Protein AF-A0A1Z3LTH1-F1 (afdb_monomer_lite)

Secondary structure (DSSP, 8-state):
------------HHHHHHHHHHH-SSHHHHHHHHHHHHHHHHHGGGS-HHHHHHHHHHHHHHS--TT------------------

pLDDT: mean 78.48, std 16.59, range [44.5, 95.5]

Structure (mmCIF, N/CA/C/O backbone):
data_AF-A0A1Z3LTH1-F1
#
_entry.id   AF-A0A1Z3LTH1-F1
#
loop_
_atom_site.group_PDB
_atom_site.id
_atom_site.type_symbol
_atom_site.label_atom_id
_atom_site.label_alt_id
_atom_site.label_comp_id
_atom_site.label_asym_id
_atom_site.label_entity_id
_atom_site.label_seq_id
_atom_site.pdbx_PDB_ins_code
_atom_site.Cartn_x
_atom_site.Cartn_y
_atom_site.Cartn_z
_atom_site.occupancy
_atom_site.B_iso_or_equiv
_atom_site.auth_seq_id
_atom_site.auth_comp_id
_atom_site.auth_asym_id
_atom_site.auth_atom_id
_atom_site.pdbx_PDB_model_num
ATOM 1 N N . MET A 1 1 ? 19.781 -32.088 -2.435 1.00 44.50 1 MET A N 1
ATOM 2 C CA . MET A 1 1 ? 18.336 -31.846 -2.622 1.00 44.50 1 MET A CA 1
ATOM 3 C C . MET A 1 1 ? 18.197 -30.571 -3.434 1.00 44.50 1 MET A C 1
ATOM 5 O O . MET A 1 1 ? 18.684 -29.553 -2.949 1.00 44.50 1 MET A O 1
ATOM 9 N N . PRO A 1 2 ? 17.663 -30.599 -4.667 1.00 51.78 2 PRO A N 1
ATOM 10 C CA . PRO A 1 2 ? 17.392 -29.360 -5.377 1.00 51.78 2 PRO A CA 1
ATOM 11 C C . PRO A 1 2 ? 16.306 -28.642 -4.579 1.00 51.78 2 PRO A C 1
ATOM 13 O O . PRO A 1 2 ? 15.248 -29.212 -4.318 1.00 51.78 2 PRO A O 1
ATOM 16 N N . GLN A 1 3 ? 16.610 -27.444 -4.089 1.00 61.22 3 GLN A N 1
ATOM 17 C CA . GLN A 1 3 ? 15.607 -26.640 -3.414 1.00 61.22 3 GLN A CA 1
ATOM 18 C C . GLN A 1 3 ? 14.585 -26.267 -4.476 1.00 61.22 3 GLN A C 1
ATOM 20 O O . GLN A 1 3 ? 14.902 -25.542 -5.418 1.00 61.22 3 GLN A O 1
ATOM 25 N N . THR A 1 4 ? 13.385 -26.830 -4.368 1.00 52.44 4 THR A N 1
ATOM 26 C CA . THR A 1 4 ? 12.223 -26.346 -5.096 1.00 52.44 4 THR A CA 1
ATOM 27 C C . THR A 1 4 ? 12.102 -24.881 -4.706 1.00 52.44 4 THR A C 1
ATOM 29 O O . THR A 1 4 ? 11.689 -24.578 -3.590 1.00 52.44 4 THR A O 1
ATOM 32 N N . LEU A 1 5 ? 12.572 -23.976 -5.570 1.00 57.78 5 LEU A N 1
ATOM 33 C CA . LEU A 1 5 ? 12.323 -22.549 -5.436 1.00 57.78 5 LEU A CA 1
ATOM 34 C C . LEU A 1 5 ? 10.806 -22.420 -5.445 1.00 57.78 5 LEU A C 1
ATOM 36 O O . LEU A 1 5 ? 10.183 -22.501 -6.505 1.00 57.78 5 LEU A O 1
ATOM 40 N N . ALA A 1 6 ? 10.216 -22.356 -4.252 1.00 58.00 6 ALA A N 1
ATOM 41 C CA . ALA A 1 6 ? 8.799 -22.142 -4.079 1.00 58.00 6 ALA A CA 1
ATOM 42 C C . ALA A 1 6 ? 8.499 -20.861 -4.848 1.00 58.00 6 ALA A C 1
ATOM 44 O O . ALA A 1 6 ? 9.005 -19.792 -4.504 1.00 58.00 6 ALA A O 1
ATOM 45 N N . ARG A 1 7 ? 7.781 -20.992 -5.969 1.00 56.28 7 ARG A N 1
ATOM 46 C CA . ARG A 1 7 ? 7.334 -19.826 -6.715 1.00 56.28 7 ARG A CA 1
ATOM 47 C C . ARG A 1 7 ? 6.482 -19.038 -5.741 1.00 56.28 7 ARG A C 1
ATOM 49 O O . ARG A 1 7 ? 5.450 -19.537 -5.296 1.00 56.28 7 ARG A O 1
ATOM 56 N N . LEU A 1 8 ? 6.961 -17.853 -5.375 1.00 56.69 8 LEU A N 1
ATOM 57 C CA . LEU A 1 8 ? 6.140 -16.902 -4.650 1.00 56.69 8 LEU A CA 1
ATOM 58 C C . LEU A 1 8 ? 4.847 -16.732 -5.455 1.00 56.69 8 LEU A C 1
ATOM 60 O O . LEU A 1 8 ? 4.920 -16.676 -6.691 1.00 56.69 8 LEU A O 1
ATOM 64 N N . PRO A 1 9 ? 3.679 -16.732 -4.794 1.00 63.22 9 PRO A N 1
ATOM 65 C CA . PRO A 1 9 ? 2.425 -16.511 -5.488 1.00 63.22 9 PRO A CA 1
ATOM 66 C C . PRO A 1 9 ? 2.534 -15.205 -6.273 1.00 63.22 9 PRO A C 1
ATOM 68 O O . PRO A 1 9 ? 3.035 -14.198 -5.769 1.00 63.22 9 PRO A O 1
ATOM 71 N N . SER A 1 10 ? 2.134 -15.248 -7.541 1.00 71.75 10 SER A N 1
ATOM 72 C CA . SER A 1 10 ? 2.028 -14.048 -8.359 1.00 71.75 10 SER A CA 1
ATOM 73 C C . SER A 1 10 ? 0.879 -13.219 -7.802 1.00 71.75 10 SER A C 1
ATOM 75 O O . SER A 1 10 ? -0.273 -13.550 -8.060 1.00 71.75 10 SER A O 1
ATOM 77 N N . LEU A 1 11 ? 1.208 -12.204 -7.009 1.00 82.31 11 LEU A N 1
ATOM 78 C CA . LEU A 1 11 ? 0.235 -11.300 -6.412 1.00 82.31 11 LEU A CA 1
ATOM 79 C C . LEU A 1 11 ? -0.061 -10.154 -7.384 1.00 82.31 11 LEU A C 1
ATOM 81 O O . LEU A 1 11 ? 0.870 -9.504 -7.876 1.00 82.31 11 LEU A O 1
ATOM 85 N N . THR A 1 12 ? -1.334 -9.897 -7.667 1.00 89.94 12 THR A N 1
ATOM 86 C CA . THR A 1 12 ? -1.750 -8.705 -8.414 1.00 89.94 12 THR A CA 1
ATOM 87 C C . THR A 1 12 ? -1.799 -7.482 -7.496 1.00 89.94 12 THR A C 1
ATOM 89 O O . THR A 1 12 ? -1.821 -7.585 -6.270 1.00 89.94 12 THR A O 1
ATOM 92 N N . TRP A 1 13 ? -1.833 -6.288 -8.089 1.00 90.56 13 TRP A N 1
ATOM 93 C CA . TRP A 1 13 ? -2.045 -5.060 -7.319 1.00 90.56 13 TRP A CA 1
ATOM 94 C C . TRP A 1 13 ? -3.405 -5.041 -6.617 1.00 90.56 13 TRP A C 1
ATOM 96 O O . TRP A 1 13 ? -3.488 -4.571 -5.492 1.00 90.56 13 TRP A O 1
ATOM 106 N N . GLU A 1 14 ? -4.442 -5.597 -7.244 1.00 91.31 14 GLU A N 1
ATOM 107 C CA . GLU A 1 14 ? -5.790 -5.686 -6.666 1.00 91.31 14 GLU A CA 1
ATOM 108 C C . GLU A 1 14 ? -5.815 -6.610 -5.441 1.00 91.31 14 GLU A C 1
ATOM 110 O O . GLU A 1 14 ? -6.402 -6.272 -4.416 1.00 91.31 14 GLU A O 1
ATOM 115 N N . GLU A 1 15 ? -5.122 -7.750 -5.508 1.00 92.06 15 GLU A N 1
ATOM 116 C CA . GLU A 1 15 ? -4.971 -8.655 -4.364 1.00 92.06 15 GLU A CA 1
ATOM 117 C C . GLU A 1 15 ? -4.166 -8.002 -3.235 1.00 92.06 15 GLU A C 1
ATOM 119 O O . GLU A 1 15 ? -4.487 -8.170 -2.060 1.00 92.06 15 GLU A O 1
ATOM 124 N N . MET A 1 16 ? -3.141 -7.217 -3.577 1.00 91.31 16 MET A N 1
ATOM 125 C CA . MET A 1 16 ? -2.379 -6.452 -2.592 1.00 91.31 16 MET A CA 1
ATOM 126 C C . MET A 1 16 ? -3.252 -5.395 -1.909 1.00 91.31 16 MET A C 1
ATOM 128 O O . MET A 1 16 ? -3.254 -5.312 -0.686 1.00 91.31 16 MET A O 1
ATOM 132 N N . GLU A 1 17 ? -4.027 -4.625 -2.670 1.00 92.44 17 GLU A N 1
ATOM 133 C CA . 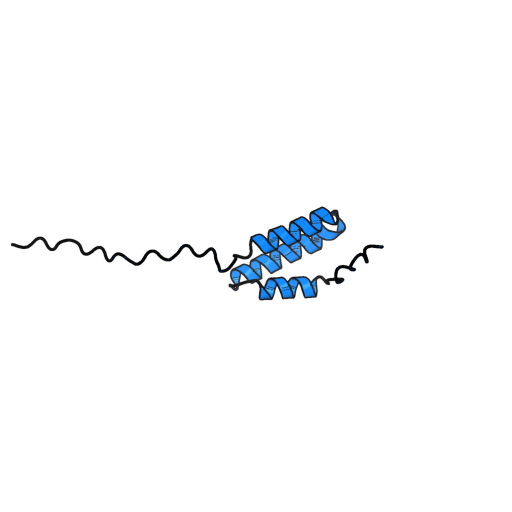GLU A 1 17 ? -4.972 -3.643 -2.128 1.00 92.44 17 GLU A CA 1
ATOM 134 C C . GLU A 1 17 ? -5.971 -4.302 -1.160 1.00 92.44 17 GLU A C 1
ATOM 136 O O . GLU A 1 17 ? -6.169 -3.781 -0.063 1.00 92.44 17 GLU A O 1
ATOM 141 N N . ALA A 1 18 ? -6.507 -5.481 -1.499 1.00 92.12 18 ALA A N 1
ATOM 142 C CA . ALA A 1 18 ? -7.396 -6.245 -0.619 1.00 92.12 18 ALA A CA 1
ATOM 143 C C . ALA A 1 18 ? -6.713 -6.693 0.688 1.00 92.12 18 ALA A C 1
ATOM 145 O O . ALA A 1 18 ? -7.287 -6.546 1.764 1.00 92.12 18 ALA A O 1
ATOM 146 N N . ILE A 1 19 ? -5.465 -7.173 0.631 1.00 91.69 19 ILE A N 1
ATOM 147 C CA . ILE A 1 19 ? -4.713 -7.559 1.839 1.00 91.69 19 ILE A CA 1
ATOM 148 C C . ILE A 1 19 ? -4.528 -6.356 2.773 1.00 91.69 19 ILE A C 1
ATOM 150 O O . ILE A 1 19 ? -4.711 -6.466 3.984 1.00 91.69 19 ILE A O 1
ATOM 154 N N . PHE A 1 20 ? -4.168 -5.194 2.231 1.00 91.81 20 PHE A N 1
ATOM 155 C CA . PHE A 1 20 ? -3.996 -3.986 3.039 1.00 91.81 20 PHE A CA 1
ATOM 156 C C . PHE A 1 20 ? -5.323 -3.445 3.586 1.00 91.81 20 PHE A C 1
ATOM 158 O O . PHE A 1 20 ? -5.339 -2.891 4.687 1.00 91.81 20 PHE A O 1
ATOM 165 N N . ASP A 1 21 ? -6.421 -3.635 2.853 1.00 90.75 21 ASP A N 1
ATOM 166 C CA . ASP A 1 21 ? -7.776 -3.325 3.312 1.00 90.75 21 ASP A CA 1
ATOM 167 C C . ASP A 1 21 ? -8.172 -4.158 4.541 1.00 90.75 21 ASP A C 1
ATOM 169 O O . ASP A 1 21 ? -8.696 -3.615 5.518 1.00 90.75 21 ASP A O 1
ATOM 173 N N . GLU A 1 22 ? -7.852 -5.456 4.521 1.00 90.62 22 GLU A N 1
ATOM 174 C CA . GLU A 1 22 ? -8.084 -6.391 5.629 1.00 90.62 22 GLU A CA 1
ATOM 175 C C . GLU A 1 22 ? -7.179 -6.121 6.841 1.00 90.62 22 GLU A C 1
ATOM 177 O O . GLU A 1 22 ? -7.596 -6.313 7.986 1.00 90.62 22 GLU A O 1
ATOM 182 N N . LEU A 1 23 ? -5.942 -5.668 6.610 1.00 88.50 23 LEU A N 1
ATOM 183 C CA . LEU A 1 23 ? -4.985 -5.347 7.676 1.00 88.50 23 LEU A CA 1
ATOM 184 C C . LEU A 1 23 ? -5.299 -4.025 8.394 1.00 88.50 23 LEU A C 1
ATOM 186 O O . LEU A 1 23 ? -4.867 -3.826 9.532 1.00 88.50 23 LEU A O 1
ATOM 190 N N . ALA A 1 24 ? -6.022 -3.107 7.753 1.00 89.88 24 ALA A N 1
ATOM 191 C CA . ALA A 1 24 ? -6.354 -1.815 8.334 1.00 89.88 24 ALA A CA 1
ATOM 192 C C . ALA A 1 24 ? -7.407 -1.942 9.451 1.00 89.88 24 ALA A C 1
ATOM 194 O O . ALA A 1 24 ? -8.533 -2.390 9.240 1.00 89.88 24 ALA A O 1
ATOM 195 N N . ALA A 1 25 ? -7.081 -1.453 10.650 1.00 88.25 25 ALA A N 1
ATOM 196 C CA . ALA A 1 25 ? -7.995 -1.450 11.793 1.00 88.25 25 ALA A CA 1
ATOM 197 C C . ALA A 1 25 ? -8.974 -0.260 11.786 1.00 88.25 25 ALA A C 1
ATOM 199 O O . ALA A 1 25 ? -9.994 -0.289 12.478 1.00 88.25 25 ALA A O 1
ATOM 200 N N . THR A 1 26 ? -8.670 0.808 11.041 1.00 89.06 26 THR A N 1
ATOM 201 C CA . THR A 1 26 ? -9.523 2.001 10.923 1.00 89.06 26 THR A CA 1
ATOM 202 C C . THR A 1 26 ? -9.684 2.439 9.470 1.00 89.06 26 THR A C 1
ATOM 204 O O . THR A 1 26 ? -8.846 2.149 8.618 1.00 89.06 26 THR A O 1
ATOM 207 N N . ASN A 1 27 ? -10.744 3.204 9.189 1.00 89.56 27 ASN A N 1
ATOM 208 C CA . ASN A 1 27 ? -10.950 3.803 7.867 1.00 89.56 27 ASN A CA 1
ATOM 209 C C . ASN A 1 27 ? -9.787 4.734 7.474 1.00 89.56 27 ASN A C 1
ATOM 211 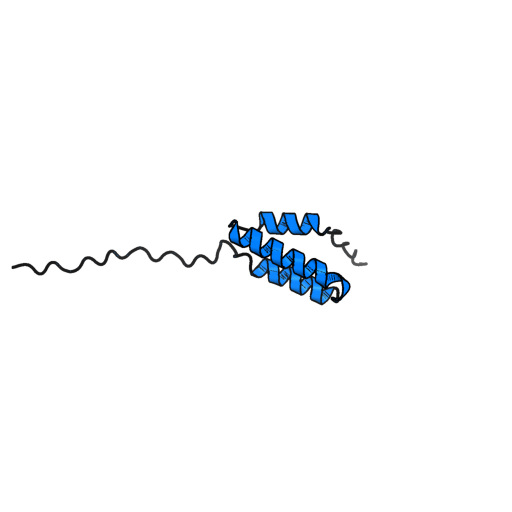O O . ASN A 1 27 ? -9.368 4.740 6.327 1.00 89.56 27 ASN A O 1
ATOM 215 N N . GLU A 1 28 ? -9.214 5.467 8.433 1.00 89.38 28 GLU A N 1
ATOM 216 C CA . GLU A 1 28 ? -8.061 6.345 8.188 1.00 89.38 28 GLU A CA 1
ATOM 217 C C . GLU A 1 28 ? -6.820 5.556 7.747 1.00 89.38 28 GLU A C 1
ATOM 219 O O . GLU A 1 28 ? -6.111 5.975 6.833 1.00 89.38 28 GLU A O 1
ATOM 224 N N . GLN A 1 29 ? -6.580 4.394 8.363 1.00 89.50 29 GLN A N 1
ATOM 225 C CA . GLN A 1 29 ? -5.486 3.492 7.996 1.00 89.50 29 GLN A CA 1
ATOM 226 C C . GLN A 1 29 ? -5.701 2.873 6.621 1.00 89.50 29 GLN A C 1
ATOM 228 O O . GLN A 1 29 ? -4.761 2.818 5.833 1.00 89.50 29 GLN A O 1
ATOM 233 N N . ARG A 1 30 ? -6.936 2.463 6.315 1.00 91.06 30 ARG A N 1
ATOM 234 C CA . ARG A 1 30 ? -7.322 1.973 4.989 1.00 91.06 30 ARG A CA 1
ATOM 235 C C . ARG A 1 30 ? -7.043 3.025 3.921 1.00 91.06 30 ARG A C 1
ATOM 237 O O . ARG A 1 30 ? -6.351 2.745 2.945 1.00 91.06 30 ARG A O 1
ATOM 244 N N . ASP A 1 31 ? -7.509 4.252 4.138 1.00 92.00 31 ASP A N 1
ATOM 245 C CA . ASP A 1 31 ? -7.295 5.354 3.202 1.00 92.00 31 ASP A CA 1
ATOM 246 C C . ASP A 1 31 ? -5.802 5.678 3.047 1.00 92.00 31 ASP A C 1
ATOM 248 O O . ASP A 1 31 ? -5.331 6.003 1.956 1.00 92.00 31 ASP A O 1
ATOM 252 N N . GLN A 1 32 ? -5.033 5.604 4.137 1.00 91.25 32 GLN A N 1
ATOM 253 C CA . GLN A 1 32 ? -3.588 5.807 4.105 1.00 91.25 32 GLN A CA 1
ATOM 254 C C . GLN A 1 32 ? -2.868 4.696 3.331 1.00 91.25 32 GLN A C 1
ATOM 256 O O . GLN A 1 32 ? -2.058 5.013 2.460 1.00 91.25 32 GLN A O 1
ATOM 261 N N . ALA A 1 33 ? -3.172 3.426 3.597 1.00 91.88 33 ALA A N 1
ATOM 262 C CA . ALA A 1 33 ? -2.593 2.296 2.876 1.00 91.88 33 ALA A CA 1
ATOM 263 C C . ALA A 1 33 ? -2.953 2.327 1.388 1.00 91.88 33 ALA A C 1
ATOM 265 O O . ALA A 1 33 ? -2.065 2.179 0.553 1.00 91.88 33 ALA A O 1
ATOM 266 N N . SER A 1 34 ? -4.210 2.622 1.048 1.00 92.75 34 SER A N 1
ATOM 267 C CA . SER A 1 34 ? -4.660 2.783 -0.340 1.00 92.75 34 SER A CA 1
ATOM 268 C C . SER A 1 34 ? -3.881 3.886 -1.072 1.00 92.75 34 SER A C 1
ATOM 270 O O . SER A 1 34 ? -3.389 3.676 -2.187 1.00 92.75 34 SER A O 1
ATOM 272 N N . ARG A 1 35 ? -3.682 5.048 -0.428 1.00 93.44 35 ARG A N 1
ATOM 273 C CA . ARG A 1 35 ? -2.868 6.144 -0.985 1.00 93.44 35 ARG A CA 1
ATOM 274 C C . ARG A 1 35 ? -1.411 5.735 -1.194 1.00 93.44 35 ARG A C 1
ATOM 276 O O . ARG A 1 35 ? -0.858 6.004 -2.259 1.00 93.44 35 ARG A O 1
ATOM 283 N N . LEU A 1 36 ? -0.798 5.086 -0.205 1.00 93.81 36 LEU A N 1
ATOM 284 C CA . LEU A 1 36 ? 0.599 4.657 -0.288 1.00 93.81 36 LEU A CA 1
ATOM 285 C C . LEU A 1 36 ? 0.798 3.588 -1.368 1.00 93.81 36 LEU A C 1
ATOM 287 O O . LEU A 1 36 ? 1.677 3.746 -2.209 1.00 93.81 36 LEU A O 1
ATOM 291 N N . LEU A 1 37 ? -0.064 2.569 -1.420 1.00 94.31 37 LEU A N 1
ATOM 292 C CA . LEU A 1 37 ? -0.034 1.543 -2.466 1.00 94.31 37 LEU A CA 1
ATOM 293 C C . LEU A 1 37 ? -0.198 2.146 -3.861 1.00 94.31 37 LEU A C 1
ATOM 295 O O . LEU A 1 37 ? 0.533 1.772 -4.775 1.00 94.31 37 LEU A O 1
ATOM 299 N N . SER A 1 38 ? -1.096 3.122 -4.021 1.00 94.75 38 SER A N 1
ATOM 300 C CA . SER A 1 38 ? -1.275 3.829 -5.294 1.00 94.75 38 SER A CA 1
ATOM 301 C C . SER A 1 38 ? 0.008 4.541 -5.734 1.00 94.75 38 SER A C 1
ATOM 303 O O . SER A 1 38 ? 0.405 4.448 -6.896 1.00 94.75 38 SER A O 1
ATOM 305 N N . MET A 1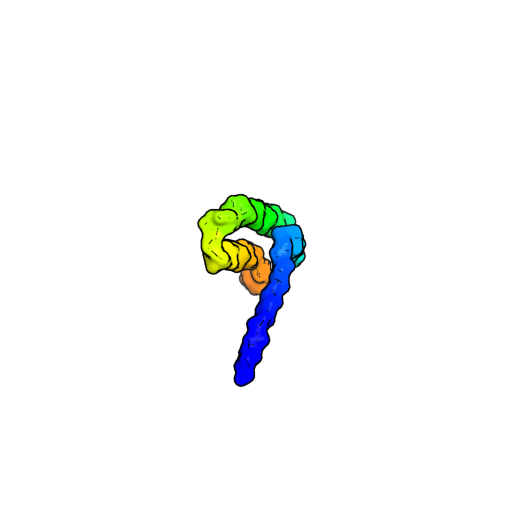 39 ? 0.700 5.216 -4.811 1.00 94.69 39 MET A N 1
ATOM 306 C CA . MET A 1 39 ? 1.981 5.871 -5.100 1.00 94.69 39 MET A CA 1
ATOM 307 C C . MET A 1 39 ? 3.082 4.858 -5.431 1.00 94.69 39 MET A C 1
ATOM 309 O O . MET A 1 39 ? 3.813 5.040 -6.408 1.00 94.69 39 MET A O 1
ATOM 313 N N . THR A 1 40 ? 3.175 3.765 -4.673 1.00 94.62 40 THR A N 1
ATOM 314 C CA . THR A 1 40 ? 4.143 2.691 -4.925 1.00 94.62 40 THR A CA 1
ATOM 315 C C . THR A 1 40 ? 3.891 2.021 -6.273 1.00 94.62 40 THR A C 1
ATOM 317 O O . THR A 1 40 ? 4.842 1.773 -7.010 1.00 94.62 40 THR A O 1
ATOM 320 N N . ARG A 1 41 ? 2.627 1.805 -6.659 1.00 94.75 41 ARG A N 1
ATOM 321 C CA . ARG A 1 41 ? 2.244 1.264 -7.972 1.00 94.75 41 ARG A CA 1
ATOM 322 C C . ARG A 1 41 ? 2.692 2.164 -9.122 1.00 94.75 41 ARG A C 1
ATOM 324 O O . ARG A 1 41 ? 3.175 1.653 -10.130 1.00 94.75 41 ARG A O 1
ATOM 331 N N . LEU A 1 42 ? 2.585 3.485 -8.966 1.00 95.50 42 LEU A N 1
ATOM 332 C CA . LEU A 1 42 ? 3.094 4.448 -9.951 1.00 95.50 42 LEU A CA 1
ATOM 333 C C . LEU A 1 42 ? 4.627 4.419 -10.050 1.00 95.50 42 LEU A C 1
ATOM 335 O O . LEU A 1 42 ? 5.172 4.532 -11.146 1.00 95.50 42 LEU A O 1
ATOM 339 N N . ALA A 1 43 ? 5.322 4.236 -8.925 1.00 92.50 43 ALA A N 1
ATOM 340 C CA . ALA A 1 43 ? 6.782 4.167 -8.884 1.00 92.50 43 ALA A CA 1
ATOM 341 C C . ALA A 1 43 ? 7.350 2.798 -9.304 1.00 92.50 43 ALA A C 1
ATOM 343 O O . ALA A 1 43 ? 8.510 2.724 -9.715 1.00 92.50 43 ALA A O 1
ATOM 344 N N . ALA A 1 44 ? 6.556 1.725 -9.239 1.00 91.81 44 ALA A N 1
ATOM 345 C CA . ALA A 1 44 ? 7.007 0.338 -9.367 1.00 91.81 44 ALA A CA 1
ATOM 346 C C . ALA A 1 44 ? 7.819 0.050 -10.637 1.00 91.81 44 ALA A C 1
ATOM 348 O O . ALA A 1 44 ? 8.776 -0.715 -10.582 1.00 91.81 44 ALA A O 1
ATOM 349 N N . GLY A 1 45 ? 7.494 0.696 -11.764 1.00 92.38 45 GLY A N 1
ATOM 350 C CA . GLY A 1 45 ? 8.239 0.531 -13.020 1.00 92.38 45 GLY A CA 1
ATOM 351 C C . GLY A 1 45 ? 9.677 1.066 -12.986 1.00 92.38 45 GLY A C 1
ATOM 352 O O . GLY A 1 45 ? 10.478 0.709 -13.845 1.00 92.38 45 GLY A O 1
ATOM 353 N N . SER A 1 46 ? 10.005 1.911 -12.007 1.00 94.75 46 SER A N 1
ATOM 354 C CA . SER A 1 46 ? 11.332 2.513 -11.817 1.00 94.75 46 SER A CA 1
ATOM 355 C C . SER A 1 46 ? 12.116 1.927 -10.639 1.00 94.75 46 SER A C 1
ATOM 357 O O . SER A 1 46 ? 13.292 2.244 -10.473 1.00 94.75 46 SER A O 1
ATOM 359 N N . LEU A 1 47 ? 11.483 1.076 -9.827 1.00 92.44 47 LEU A N 1
ATOM 360 C CA . LEU A 1 47 ? 12.093 0.481 -8.643 1.00 92.44 47 LEU A CA 1
ATOM 361 C C . LEU A 1 47 ? 12.740 -0.863 -8.975 1.00 92.44 47 LEU A C 1
ATOM 363 O O . LEU A 1 47 ? 12.227 -1.645 -9.779 1.00 92.44 47 LEU A O 1
ATOM 367 N N . SER A 1 48 ? 13.852 -1.169 -8.303 1.00 94.50 48 SER A N 1
ATOM 368 C CA . SER A 1 48 ? 14.340 -2.544 -8.290 1.00 94.50 48 SER A CA 1
ATOM 369 C C . SE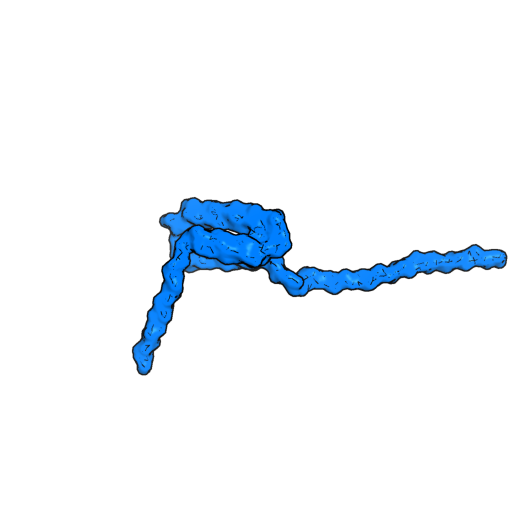R A 1 48 ? 13.331 -3.438 -7.551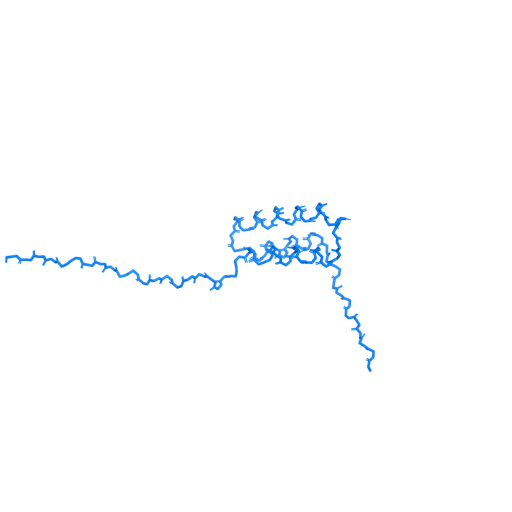 1.00 94.50 48 SER A C 1
ATOM 371 O O . SER A 1 48 ? 12.609 -2.954 -6.674 1.00 94.50 48 SER A O 1
ATOM 373 N N . PRO A 1 49 ? 13.284 -4.753 -7.827 1.00 90.19 49 PRO A N 1
ATOM 374 C CA . PRO A 1 49 ? 12.398 -5.659 -7.095 1.00 90.19 49 PRO A CA 1
ATOM 375 C C . PRO A 1 49 ? 12.585 -5.601 -5.571 1.00 90.19 49 PRO A C 1
ATOM 377 O O . PRO A 1 49 ? 11.620 -5.737 -4.824 1.00 90.19 49 PRO A O 1
ATOM 380 N N . LEU A 1 50 ? 13.818 -5.376 -5.103 1.00 92.56 50 LEU A N 1
ATOM 381 C CA . LEU A 1 50 ? 14.124 -5.269 -3.678 1.00 92.56 50 LEU A CA 1
ATOM 382 C C . LEU A 1 50 ? 13.599 -3.962 -3.075 1.00 92.56 50 LEU A C 1
ATOM 384 O O . LEU A 1 50 ? 13.043 -3.988 -1.978 1.00 92.56 50 LEU A O 1
ATOM 388 N N . ASP A 1 51 ? 13.718 -2.849 -3.798 1.00 92.62 51 ASP A N 1
ATOM 389 C CA . ASP A 1 51 ? 13.168 -1.565 -3.354 1.00 92.62 51 ASP A CA 1
ATOM 390 C C . ASP A 1 51 ? 11.641 -1.598 -3.350 1.00 92.62 51 ASP A C 1
ATOM 392 O O . ASP A 1 51 ? 11.023 -1.170 -2.382 1.00 92.62 51 ASP A O 1
ATOM 396 N N . LEU A 1 52 ? 11.023 -2.198 -4.371 1.00 92.75 52 LEU A N 1
ATOM 397 C CA . LEU A 1 52 ? 9.575 -2.379 -4.419 1.00 92.75 52 LEU A CA 1
ATOM 398 C C . LEU A 1 52 ? 9.069 -3.214 -3.234 1.00 92.75 52 LEU A C 1
ATOM 400 O O . LEU A 1 52 ? 8.114 -2.819 -2.567 1.00 92.75 52 LEU A O 1
ATOM 404 N N . MET A 1 53 ? 9.728 -4.337 -2.929 1.00 91.50 53 MET A N 1
ATOM 405 C CA . MET A 1 53 ? 9.400 -5.125 -1.736 1.00 91.50 53 MET A CA 1
ATOM 406 C C . MET A 1 53 ? 9.570 -4.308 -0.455 1.00 91.50 53 MET A C 1
ATOM 408 O O . MET A 1 53 ? 8.713 -4.374 0.424 1.00 91.50 53 MET A O 1
ATOM 412 N N . ARG A 1 54 ? 10.653 -3.531 -0.340 1.00 93.06 54 ARG A N 1
ATOM 413 C CA . ARG A 1 54 ? 10.900 -2.673 0.822 1.00 93.06 54 ARG A CA 1
ATOM 414 C C . ARG A 1 54 ? 9.782 -1.654 1.012 1.00 93.06 54 ARG A C 1
ATOM 416 O O . ARG A 1 54 ? 9.302 -1.520 2.132 1.00 93.06 54 ARG A O 1
ATOM 423 N N . GLU A 1 55 ? 9.352 -0.985 -0.053 1.00 92.94 55 GLU A N 1
ATOM 424 C CA . GLU A 1 55 ? 8.227 -0.047 -0.009 1.00 92.94 55 GLU A CA 1
ATOM 425 C C . GLU A 1 55 ? 6.952 -0.743 0.481 1.00 92.94 55 GLU A C 1
ATOM 427 O O . GLU A 1 55 ? 6.331 -0.278 1.434 1.00 92.94 55 GLU A O 1
ATOM 432 N N . ILE A 1 56 ? 6.610 -1.912 -0.072 1.00 92.38 56 ILE A N 1
ATOM 433 C CA . ILE A 1 56 ? 5.428 -2.682 0.351 1.00 92.38 56 ILE A CA 1
ATOM 434 C C . ILE A 1 56 ? 5.508 -3.055 1.843 1.00 92.38 56 ILE A C 1
ATOM 436 O O . ILE A 1 56 ? 4.539 -2.866 2.581 1.00 92.38 56 ILE A O 1
ATOM 440 N N . PHE A 1 57 ? 6.665 -3.525 2.323 1.00 90.81 57 PHE A N 1
ATOM 441 C CA . PHE A 1 57 ? 6.868 -3.816 3.748 1.00 90.81 57 PHE A CA 1
ATOM 442 C C . PHE A 1 57 ? 6.741 -2.568 4.622 1.00 90.81 57 PHE A C 1
ATOM 444 O O . PHE A 1 57 ? 6.128 -2.633 5.686 1.00 90.81 57 PHE A O 1
ATOM 451 N N . CYS A 1 58 ? 7.289 -1.434 4.186 1.00 90.50 58 CYS A N 1
ATOM 452 C CA . CYS A 1 58 ? 7.164 -0.173 4.907 1.00 90.50 58 CYS A CA 1
ATOM 453 C C . CYS A 1 58 ? 5.694 0.206 5.094 1.00 90.50 58 CYS A C 1
ATOM 455 O O . CYS A 1 58 ? 5.317 0.532 6.214 1.00 90.50 58 CYS A O 1
ATOM 457 N N . ILE A 1 59 ? 4.859 0.096 4.053 1.00 90.69 59 ILE A N 1
ATOM 458 C CA . ILE A 1 59 ? 3.415 0.377 4.150 1.00 90.69 59 ILE A CA 1
ATOM 459 C C . ILE A 1 59 ? 2.768 -0.532 5.202 1.00 90.69 59 ILE A C 1
ATOM 461 O O . ILE A 1 59 ? 1.997 -0.051 6.032 1.00 90.69 59 ILE A O 1
ATOM 465 N N . ALA A 1 60 ? 3.118 -1.823 5.212 1.00 87.81 60 ALA A N 1
ATOM 466 C CA . ALA A 1 60 ? 2.554 -2.785 6.160 1.00 87.81 60 ALA A CA 1
ATOM 467 C C . ALA A 1 60 ? 2.934 -2.464 7.614 1.00 87.81 60 ALA A C 1
ATOM 469 O O . ALA A 1 60 ? 2.136 -2.692 8.515 1.00 87.81 60 ALA A O 1
ATOM 470 N N . LEU A 1 61 ? 4.120 -1.893 7.845 1.00 82.75 61 LEU A N 1
ATOM 471 C CA . LEU A 1 61 ? 4.568 -1.475 9.176 1.00 82.75 61 LEU A CA 1
ATOM 472 C C . LEU A 1 61 ? 3.879 -0.198 9.679 1.00 82.75 61 LEU A C 1
ATOM 474 O O . LEU A 1 61 ? 3.840 0.026 10.888 1.00 82.75 61 LEU A O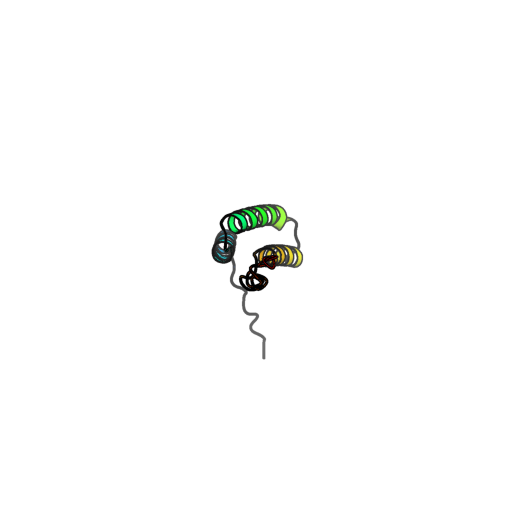 1
ATOM 478 N N . VAL A 1 62 ? 3.361 0.653 8.784 1.00 74.88 62 VAL A N 1
ATOM 479 C CA . VAL A 1 62 ? 2.608 1.857 9.188 1.00 74.88 62 VAL A CA 1
ATOM 480 C C . VAL A 1 62 ? 1.157 1.524 9.540 1.00 74.88 62 VAL A C 1
ATOM 482 O O . VAL A 1 62 ? 0.518 2.284 10.268 1.00 74.88 62 VAL A O 1
ATOM 485 N N . LEU A 1 63 ? 0.633 0.390 9.060 1.00 76.00 63 LEU A N 1
ATOM 486 C CA . LEU A 1 63 ? -0.622 -0.157 9.561 1.00 76.00 63 LEU A CA 1
ATOM 487 C C . LEU A 1 63 ? -0.379 -0.654 10.993 1.00 76.00 63 LEU A C 1
ATOM 489 O O . LEU A 1 63 ? 0.438 -1.551 11.199 1.00 76.00 63 LEU A O 1
ATOM 493 N N . PRO A 1 64 ? -1.012 -0.057 12.016 1.00 63.84 64 PRO A N 1
ATOM 494 C CA . PRO A 1 64 ? -0.695 -0.391 13.389 1.00 63.84 64 PRO A CA 1
ATOM 495 C C . PRO A 1 64 ? -1.034 -1.850 13.666 1.00 63.84 64 PRO A C 1
ATOM 497 O O . PRO A 1 64 ? -2.183 -2.278 13.550 1.00 63.84 64 PRO A O 1
ATOM 500 N N . CYS A 1 65 ? -0.031 -2.591 14.131 1.00 55.72 65 CYS A N 1
ATOM 501 C CA . CYS A 1 65 ? -0.246 -3.819 14.872 1.00 55.72 65 CYS A CA 1
ATOM 502 C C . CYS A 1 65 ? -1.222 -3.509 16.011 1.00 55.72 65 CYS A C 1
ATOM 504 O O . CYS A 1 65 ? -0.918 -2.707 16.895 1.00 55.72 65 CYS A O 1
ATOM 506 N N . GLY A 1 66 ? -2.377 -4.177 16.041 1.00 54.38 66 GLY A N 1
ATOM 507 C CA . GLY A 1 66 ? -3.376 -4.048 17.113 1.00 54.38 66 GLY A CA 1
ATOM 508 C C . GLY A 1 66 ? -2.858 -4.332 18.539 1.00 54.38 66 GLY A C 1
ATOM 509 O O . GLY A 1 66 ? -3.625 -4.217 19.490 1.00 54.38 66 GLY A O 1
ATOM 510 N N . ASN A 1 67 ? -1.571 -4.663 18.698 1.00 51.06 67 ASN A N 1
ATOM 511 C CA . ASN A 1 67 ? -0.874 -4.895 19.961 1.00 51.06 67 ASN A CA 1
ATOM 512 C C . ASN A 1 67 ? -0.159 -3.668 20.558 1.00 51.06 67 ASN A C 1
ATOM 514 O O . ASN A 1 67 ? 0.175 -3.717 21.737 1.00 51.06 67 ASN A O 1
ATOM 518 N N . ASP A 1 68 ? 0.041 -2.568 19.822 1.00 53.53 68 ASP A N 1
ATOM 519 C CA . ASP A 1 68 ? 0.763 -1.384 20.337 1.00 53.53 68 ASP A CA 1
ATOM 520 C C . ASP A 1 68 ? -0.151 -0.328 20.969 1.00 53.53 68 ASP A C 1
ATOM 522 O O . ASP A 1 68 ? 0.217 0.839 21.110 1.00 53.53 68 ASP A O 1
ATOM 526 N N . ARG A 1 69 ? -1.364 -0.702 21.400 1.00 49.75 69 ARG A N 1
ATOM 527 C CA . ARG A 1 69 ? -2.117 0.180 22.294 1.00 49.75 69 ARG A CA 1
ATOM 528 C C . ARG A 1 69 ? -1.405 0.138 23.650 1.00 49.75 69 ARG A C 1
ATOM 530 O O . ARG A 1 69 ? -1.500 -0.897 24.315 1.00 49.75 69 ARG A O 1
ATOM 537 N N . PRO A 1 70 ? -0.722 1.210 24.105 1.00 55.88 70 PRO A N 1
ATOM 538 C CA . PRO A 1 70 ? -0.200 1.224 25.463 1.00 55.88 70 PRO A CA 1
ATOM 539 C C . PRO A 1 70 ? -1.372 0.921 26.404 1.00 55.88 70 PRO A C 1
ATOM 541 O O . PRO A 1 70 ? -2.469 1.455 26.177 1.00 55.88 70 PRO A O 1
ATOM 544 N N . PRO A 1 71 ? -1.199 0.040 27.409 1.00 62.31 71 PRO A N 1
ATOM 545 C CA . PRO A 1 71 ? -2.278 -0.289 28.325 1.00 62.31 71 PRO A CA 1
ATOM 546 C C . PRO A 1 71 ? -2.827 1.027 28.864 1.00 62.31 71 PRO A C 1
ATOM 548 O O . PRO A 1 71 ? -2.072 1.837 29.411 1.00 62.31 71 PRO A O 1
ATOM 551 N N . LYS A 1 72 ? -4.126 1.276 28.636 1.00 62.41 72 LYS A N 1
ATOM 552 C CA . LYS A 1 72 ? -4.813 2.434 29.209 1.00 62.41 72 LYS A CA 1
ATOM 553 C C . LYS A 1 72 ? -4.508 2.393 30.699 1.00 62.41 72 LYS A C 1
ATOM 555 O O . LYS A 1 72 ? -4.917 1.449 31.374 1.00 62.41 72 LYS A O 1
ATOM 560 N N . ARG A 1 73 ? -3.725 3.360 31.193 1.00 58.91 73 ARG A N 1
ATOM 561 C CA . ARG A 1 73 ? -3.501 3.489 32.633 1.00 58.91 73 ARG A CA 1
ATOM 562 C C . ARG A 1 73 ? -4.893 3.559 33.262 1.00 58.91 73 ARG A C 1
ATOM 564 O O . ARG A 1 73 ? -5.700 4.343 32.761 1.00 58.91 73 ARG A O 1
ATOM 571 N N . PRO A 1 74 ? -5.203 2.730 34.271 1.00 62.34 74 PRO A N 1
ATOM 572 C CA . PRO A 1 74 ? -6.465 2.871 34.973 1.00 62.34 74 PRO A CA 1
ATOM 573 C C . PRO A 1 74 ? -6.533 4.312 35.468 1.00 62.34 74 PRO A C 1
ATOM 575 O O . PRO A 1 74 ? -5.561 4.798 36.056 1.00 62.34 74 PRO A O 1
ATOM 578 N N . ASP A 1 75 ? -7.634 4.987 35.146 1.00 58.88 75 ASP A N 1
ATOM 579 C CA . ASP A 1 75 ? -7.988 6.294 35.679 1.00 58.88 75 ASP A CA 1
ATOM 580 C C . ASP A 1 75 ? -7.826 6.215 37.198 1.00 58.88 75 ASP A C 1
ATOM 582 O O . ASP A 1 75 ? -8.650 5.642 37.910 1.00 58.88 75 ASP A O 1
ATOM 586 N N . ARG A 1 76 ? -6.701 6.715 37.715 1.00 57.69 76 ARG A N 1
ATOM 587 C CA . ARG A 1 76 ? -6.639 7.077 39.120 1.00 57.69 76 ARG A CA 1
ATOM 588 C C . ARG A 1 76 ? -7.470 8.338 39.194 1.00 57.69 76 ARG A C 1
ATOM 590 O O . ARG A 1 76 ? -6.940 9.423 38.967 1.00 57.69 76 ARG A O 1
ATOM 597 N N . GLU A 1 77 ? -8.757 8.159 39.475 1.00 60.66 77 GLU A N 1
ATOM 598 C CA . GLU A 1 77 ? -9.616 9.198 40.021 1.00 60.66 77 GLU A CA 1
ATOM 599 C C . GLU A 1 77 ? -8.837 9.867 41.153 1.00 60.66 77 GLU A C 1
ATOM 601 O O . GLU A 1 77 ? -8.669 9.331 42.253 1.00 60.66 77 GLU A O 1
ATOM 606 N N . PHE A 1 78 ? -8.249 11.016 40.839 1.00 60.75 78 PHE A N 1
ATOM 607 C CA . PHE A 1 78 ? -7.583 11.849 41.813 1.00 60.75 78 PHE A CA 1
ATOM 608 C C . PHE A 1 78 ? -8.697 12.469 42.648 1.00 60.75 78 PHE A C 1
ATOM 610 O O . PHE A 1 78 ? -9.224 13.525 42.311 1.00 60.75 78 PHE A O 1
ATOM 617 N N . HIS A 1 79 ? -9.107 11.777 43.708 1.00 62.16 79 HIS A N 1
ATOM 618 C CA . HIS A 1 79 ? -9.911 12.374 44.762 1.00 62.16 79 HIS A CA 1
ATOM 619 C C . HIS A 1 79 ? -9.030 13.401 45.489 1.00 62.16 79 HIS A C 1
ATOM 621 O O . HIS A 1 79 ? -8.083 12.995 46.171 1.00 62.16 79 HIS A O 1
ATOM 627 N N . PRO A 1 80 ? -9.287 14.719 45.377 1.00 64.06 80 PRO A N 1
ATOM 628 C CA . PRO A 1 80 ? -8.628 15.664 46.262 1.00 64.06 80 PRO A CA 1
ATOM 629 C C . PRO A 1 80 ? -9.083 15.384 47.705 1.00 64.06 80 PRO A C 1
ATOM 631 O O . PRO A 1 80 ? -10.258 15.058 47.925 1.00 64.06 80 PRO A O 1
ATOM 634 N N . PRO A 1 81 ? -8.196 15.503 48.708 1.00 61.66 81 PRO A N 1
ATOM 635 C CA . PRO A 1 81 ? -8.611 15.383 50.094 1.00 61.66 81 PRO A CA 1
ATOM 636 C C . PRO A 1 81 ? -9.606 16.506 50.401 1.00 61.66 81 PRO A C 1
ATOM 638 O O . PRO A 1 81 ? -9.324 17.686 50.188 1.00 61.66 81 PRO A O 1
ATOM 641 N N . ARG A 1 82 ? -10.792 16.139 50.898 1.00 59.22 82 ARG A N 1
ATOM 642 C CA . ARG A 1 82 ? -11.698 17.089 51.548 1.00 59.22 82 ARG A CA 1
ATOM 643 C C . ARG A 1 82 ? -10.972 17.643 52.773 1.00 59.22 82 ARG A C 1
ATOM 645 O O . ARG A 1 82 ? -10.874 16.952 53.783 1.00 59.22 82 ARG A O 1
ATOM 652 N N . SER A 1 83 ? -10.484 18.877 52.686 1.00 60.22 83 SER A N 1
ATOM 653 C CA . SER A 1 83 ? -10.158 19.671 53.870 1.00 60.22 83 SER A CA 1
ATOM 654 C C . SER A 1 83 ? -11.452 19.887 54.651 1.00 60.22 83 SER A C 1
ATOM 656 O O . SER A 1 83 ? -12.342 20.607 54.199 1.00 60.22 83 SER A O 1
ATOM 658 N N . GLY A 1 84 ? -11.595 19.181 55.768 1.00 61.12 84 GLY A N 1
ATOM 659 C CA . GLY A 1 84 ? -12.685 19.359 56.716 1.00 61.12 84 GLY A CA 1
ATOM 660 C C . GLY A 1 84 ? -12.229 20.195 57.907 1.00 61.12 84 GLY A C 1
ATOM 661 O O . GLY A 1 84 ? -11.148 19.933 58.424 1.00 61.12 84 GLY A O 1
ATOM 662 N N . GLY A 1 85 ? -13.099 21.135 58.296 1.00 45.06 85 GLY A N 1
ATOM 663 C CA . GLY A 1 85 ? -13.397 21.550 59.677 1.00 45.06 85 GLY A CA 1
ATOM 664 C C . GLY A 1 85 ? -12.325 22.296 60.443 1.00 45.06 85 GLY A C 1
ATOM 665 O O . GLY A 1 85 ? -11.511 21.607 61.087 1.00 45.06 85 GLY A O 1
#

Foldseek 3Di:
DPPPPPPDPPADLVNLLVVQCVLAPDPVLNVQLVVQSVVLVVCVVVDDPVVSVVSSVVSSPVRDDPPPPDPPDPPPPPDDDPPDD

Organism: Brevundimonas diminuta (NCBI:txid293)

Radius of gyration: 22.33 Å; chains: 1; bounding box: 32×53×73 Å

Sequence (85 aa):
MPQTLARLPSLTWEEMEAIFDELAATNEQRDQASRLLSMTRLAAGSLSPLDLMREIFCIALVLPCGNDRPPKRPDREFHPPRSGG